Protein AF-A0AAV2ZFG0-F1 (afdb_monomer_lite)

Radius of gyration: 18.82 Å; chains: 1; bounding box: 43×34×57 Å

InterPro domains:
  IPR032048 Transglutaminase elicitor [PF16683] (3-111)

pLDDT: mean 90.86, std 7.21, range [62.56, 98.5]

Foldseek 3Di:
DDPLDDLLVLLVVCVFVPDQDDAWDADPNDIQGSVNVSVVRS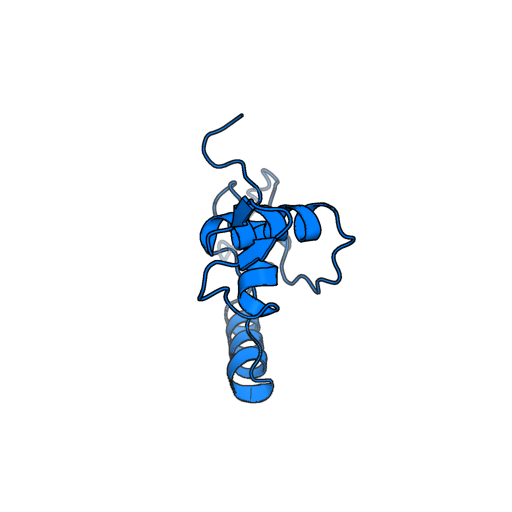VVSVPDDDPDDDFADQPPDPQCDADPVRHGPDVSSVRDDPVNVVVCCCCQCVVVVGDDDDAPDSDPRGHD

Sequence (112 aa):
MVAWSGICHAWAPPAILEPVPQWPVITSGVTFQPLDIKALLSPTYDSAEPSATLFGHVFDNDNTTFDANNRSLDQTYRDLNPGFFHIAMTNLIEKLQKGFVLDVDPGQQVWS

Structure (mmCIF, N/CA/C/O backbone):
data_AF-A0AAV2ZFG0-F1
#
_entry.id   AF-A0AAV2ZFG0-F1
#
loop_
_atom_site.group_PDB
_atom_site.id
_atom_site.type_symbol
_atom_site.label_atom_id
_atom_site.label_alt_id
_atom_site.label_comp_id
_atom_site.label_asym_id
_atom_site.label_entity_id
_atom_site.label_seq_id
_atom_site.pdbx_PDB_ins_code
_atom_site.Cartn_x
_atom_site.Cartn_y
_atom_site.Cartn_z
_atom_site.occupancy
_atom_site.B_iso_or_equiv
_atom_site.auth_seq_id
_atom_site.auth_comp_id
_atom_site.auth_asym_id
_atom_site.auth_atom_id
_atom_site.pdbx_PDB_model_num
ATOM 1 N N . MET A 1 1 ? 9.621 19.417 9.843 1.00 62.56 1 MET A N 1
ATOM 2 C CA . MET A 1 1 ? 8.880 18.326 9.180 1.00 62.56 1 MET A CA 1
ATOM 3 C C . MET A 1 1 ? 8.354 18.873 7.865 1.00 62.56 1 MET A C 1
ATOM 5 O O . MET A 1 1 ? 7.842 19.986 7.863 1.00 62.56 1 MET A O 1
ATOM 9 N N . VAL A 1 2 ? 8.584 18.170 6.759 1.00 86.75 2 VAL A N 1
ATOM 10 C CA . VAL A 1 2 ? 8.052 18.533 5.433 1.00 86.75 2 VAL A CA 1
ATOM 11 C C . VAL A 1 2 ? 6.631 17.984 5.293 1.00 86.75 2 VAL A C 1
ATOM 13 O O . VAL A 1 2 ? 6.320 16.974 5.913 1.00 86.75 2 VAL A O 1
ATOM 16 N N . ALA A 1 3 ? 5.767 18.642 4.516 1.00 91.19 3 ALA A N 1
ATOM 17 C CA . ALA A 1 3 ? 4.322 18.376 4.521 1.00 91.19 3 ALA A CA 1
ATOM 18 C C . ALA A 1 3 ? 3.913 16.951 4.092 1.00 91.19 3 ALA A C 1
ATOM 20 O O . ALA A 1 3 ? 2.827 16.512 4.447 1.00 91.19 3 ALA A O 1
ATOM 21 N N . TRP A 1 4 ? 4.767 16.241 3.350 1.00 90.31 4 TRP A N 1
ATOM 22 C CA . TRP A 1 4 ? 4.510 14.872 2.889 1.00 90.31 4 TRP A CA 1
ATOM 23 C C . TRP A 1 4 ? 4.953 13.796 3.890 1.00 90.31 4 TRP A C 1
ATOM 25 O O . TRP A 1 4 ? 4.539 12.647 3.787 1.00 90.31 4 TRP A O 1
ATOM 35 N N . SER A 1 5 ? 5.803 14.153 4.858 1.00 92.44 5 SER A N 1
ATOM 36 C CA . SER A 1 5 ? 6.369 13.190 5.801 1.00 92.44 5 SER A CA 1
ATOM 37 C C . SER A 1 5 ? 5.284 12.683 6.751 1.00 92.44 5 SER A C 1
ATOM 39 O O . SER A 1 5 ? 4.640 13.467 7.450 1.00 92.44 5 SER A O 1
ATOM 41 N N . GLY A 1 6 ? 5.102 11.365 6.779 1.00 93.62 6 GLY A N 1
ATOM 42 C CA . GLY A 1 6 ? 4.113 10.679 7.602 1.00 93.62 6 GLY A CA 1
ATOM 43 C C . GLY A 1 6 ? 4.427 9.189 7.728 1.00 93.62 6 GLY A C 1
ATOM 44 O O . GLY A 1 6 ? 5.554 8.770 7.487 1.00 93.62 6 GLY A O 1
ATOM 45 N N . ILE A 1 7 ? 3.418 8.401 8.103 1.00 94.88 7 ILE A N 1
ATOM 46 C CA . ILE A 1 7 ? 3.523 6.948 8.314 1.00 94.88 7 ILE A CA 1
ATOM 47 C C . ILE A 1 7 ? 2.712 6.157 7.274 1.00 94.88 7 ILE A C 1
ATOM 49 O O . ILE A 1 7 ? 2.023 5.196 7.612 1.00 94.88 7 ILE A O 1
ATOM 53 N N . CYS A 1 8 ? 2.728 6.584 6.005 1.00 94.12 8 CYS A N 1
ATOM 54 C CA . CYS A 1 8 ? 2.001 5.897 4.925 1.00 94.12 8 CYS A CA 1
ATOM 55 C C . CYS A 1 8 ? 2.400 4.414 4.832 1.00 94.12 8 CYS A C 1
ATOM 57 O O . CYS A 1 8 ? 1.524 3.553 4.738 1.00 94.12 8 CYS A O 1
ATOM 59 N N . HIS A 1 9 ? 3.691 4.108 5.007 1.00 92.81 9 HIS A N 1
ATOM 60 C CA . HIS A 1 9 ? 4.231 2.744 5.059 1.00 92.81 9 HIS A CA 1
ATOM 61 C C . HIS A 1 9 ? 3.644 1.891 6.191 1.00 92.81 9 HIS A C 1
ATOM 63 O O . HIS A 1 9 ? 3.654 0.668 6.096 1.00 92.81 9 HIS A O 1
ATOM 69 N N . ALA A 1 10 ? 3.119 2.513 7.247 1.00 94.75 10 ALA A N 1
ATOM 70 C CA . ALA A 1 10 ? 2.501 1.833 8.382 1.00 94.75 10 ALA A CA 1
ATOM 71 C C . ALA A 1 10 ? 0.965 1.856 8.345 1.00 94.75 10 ALA A C 1
ATOM 73 O O . ALA A 1 10 ? 0.312 1.099 9.057 1.00 94.75 10 ALA A O 1
ATOM 74 N N . TRP A 1 11 ? 0.371 2.715 7.516 1.00 95.31 11 TRP A N 1
ATOM 75 C CA . TRP A 1 11 ? -1.071 2.754 7.282 1.00 95.31 11 TRP A CA 1
ATOM 76 C C . TRP A 1 11 ? -1.508 1.787 6.173 1.00 95.31 11 TRP A C 1
ATOM 78 O O . TRP A 1 11 ? -2.543 1.130 6.308 1.00 95.31 11 TRP A O 1
ATOM 88 N N . ALA A 1 12 ? -0.727 1.668 5.096 1.00 95.56 12 ALA A N 1
ATOM 89 C CA . ALA A 1 12 ? -1.093 0.856 3.938 1.00 95.56 12 ALA A CA 1
ATOM 90 C C . ALA A 1 12 ? -1.168 -0.661 4.237 1.00 95.56 12 ALA A C 1
ATOM 92 O O . ALA A 1 12 ? -2.156 -1.288 3.844 1.00 95.56 12 ALA A O 1
ATOM 93 N N . PRO A 1 13 ? -0.226 -1.283 4.983 1.00 93.62 13 PRO A N 1
ATOM 94 C CA . PRO A 1 13 ? -0.316 -2.707 5.308 1.00 93.62 13 PRO A CA 1
ATOM 95 C C . PRO A 1 13 ? -1.568 -3.108 6.108 1.00 93.62 13 PRO A C 1
ATOM 97 O O . PRO A 1 13 ? -2.274 -4.015 5.656 1.00 93.62 13 PRO A O 1
ATOM 100 N N . PRO A 1 14 ? -1.928 -2.461 7.240 1.00 93.94 14 PRO A N 1
ATOM 101 C CA . PRO A 1 14 ? -3.140 -2.831 7.966 1.00 93.94 14 PRO A CA 1
ATOM 102 C C . PRO A 1 14 ? -4.418 -2.559 7.169 1.00 93.94 14 PRO A C 1
ATOM 104 O O . PRO A 1 14 ? -5.417 -3.230 7.401 1.00 93.94 14 PRO A O 1
ATOM 107 N N . ALA A 1 15 ? -4.413 -1.650 6.188 1.00 94.69 15 ALA A N 1
ATOM 108 C CA . ALA A 1 15 ? -5.567 -1.470 5.304 1.00 94.69 15 ALA A CA 1
ATOM 109 C C . ALA A 1 15 ? -5.869 -2.713 4.438 1.00 94.69 15 ALA A C 1
ATOM 111 O O . ALA A 1 15 ? -7.003 -2.878 3.987 1.00 94.69 15 ALA A O 1
ATOM 112 N N . ILE A 1 16 ? -4.872 -3.579 4.219 1.00 94.06 16 ILE A N 1
ATOM 113 C CA . ILE A 1 16 ? -5.005 -4.854 3.499 1.00 94.06 16 ILE A CA 1
ATOM 114 C C . ILE A 1 16 ? -5.195 -6.018 4.479 1.00 94.06 16 ILE A C 1
ATOM 116 O O . ILE A 1 16 ? -5.987 -6.923 4.218 1.00 94.06 16 ILE A O 1
ATOM 120 N N . LEU A 1 17 ? -4.428 -6.025 5.571 1.00 93.50 17 LEU A N 1
ATOM 121 C CA . LEU A 1 17 ? -4.300 -7.180 6.462 1.00 93.50 17 LEU A CA 1
ATOM 122 C C . LEU A 1 17 ? -5.370 -7.234 7.553 1.00 93.50 17 LEU A C 1
ATOM 124 O O . LEU A 1 17 ? -5.706 -8.324 8.015 1.00 93.50 17 LEU A O 1
ATOM 128 N N . GLU A 1 18 ? -5.900 -6.084 7.962 1.00 95.12 18 GLU A N 1
ATOM 129 C CA . GLU A 1 18 ? -6.778 -5.982 9.122 1.00 95.12 18 GLU A CA 1
ATOM 130 C C . GLU A 1 18 ? -8.233 -5.744 8.698 1.00 95.12 18 GLU A C 1
ATOM 132 O O . GLU A 1 18 ? -8.507 -5.010 7.741 1.00 95.12 18 GLU A O 1
ATOM 137 N N . PRO A 1 19 ? -9.213 -6.320 9.414 1.00 96.06 19 PRO A N 1
ATOM 138 C CA . PRO A 1 19 ? -10.614 -5.999 9.192 1.00 96.06 19 PRO A CA 1
ATOM 139 C C . PRO A 1 19 ? -10.874 -4.505 9.399 1.00 96.06 19 PRO A C 1
ATOM 141 O O . PRO A 1 19 ? -10.489 -3.923 10.413 1.00 96.06 19 PRO A O 1
ATOM 144 N N . VAL A 1 20 ? -11.598 -3.883 8.468 1.00 95.81 20 VAL A N 1
AT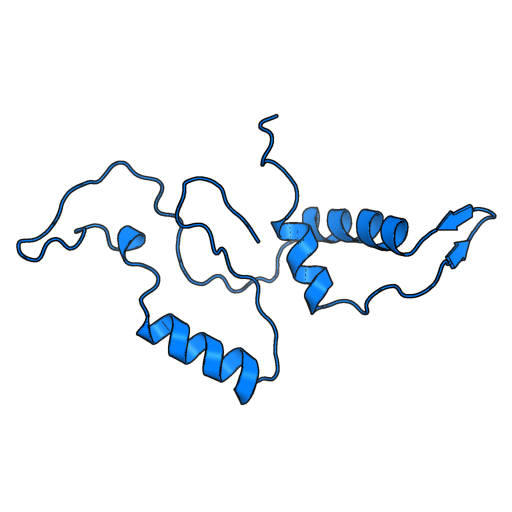OM 145 C CA . VAL A 1 20 ? -11.932 -2.458 8.567 1.00 95.81 20 VAL A CA 1
ATOM 146 C C . VAL A 1 20 ? -12.812 -2.213 9.802 1.00 95.81 20 VAL A C 1
ATOM 148 O O . VAL A 1 20 ? -13.907 -2.779 9.873 1.00 95.81 20 VAL A O 1
ATOM 151 N N . PRO A 1 21 ? -12.420 -1.328 10.741 1.00 96.81 21 PRO A N 1
ATOM 152 C CA . PRO A 1 21 ? -13.295 -0.918 11.833 1.00 96.81 21 PRO A CA 1
ATOM 153 C C . PRO A 1 21 ? -14.541 -0.223 11.270 1.00 96.81 21 PRO A C 1
ATOM 155 O O . PRO A 1 21 ? -14.425 0.783 10.569 1.00 96.81 21 PRO A O 1
ATOM 158 N N . GLN A 1 22 ? -15.724 -0.772 11.552 1.00 97.19 22 GLN A N 1
ATOM 159 C CA . GLN A 1 22 ? -17.012 -0.249 11.066 1.00 97.19 22 GLN A CA 1
ATOM 160 C C . GLN A 1 22 ? -17.778 0.519 12.148 1.00 97.19 22 GLN A C 1
ATOM 162 O O . GLN A 1 22 ? -18.539 1.432 11.840 1.00 97.19 22 GLN A O 1
ATOM 167 N N . TRP A 1 23 ? -17.574 0.161 13.419 1.00 97.75 23 TRP A N 1
ATOM 168 C CA . TRP A 1 23 ? -18.404 0.621 14.529 1.00 97.75 23 TRP A CA 1
ATOM 169 C C . TRP A 1 23 ? -17.557 1.136 15.695 1.00 97.75 23 TRP A C 1
ATOM 171 O O . TRP A 1 23 ? -16.439 0.649 15.885 1.00 97.75 23 TRP A O 1
ATOM 181 N N . PRO A 1 24 ? -18.071 2.095 16.486 1.00 98.19 24 PRO A N 1
ATOM 182 C CA . PRO A 1 24 ? -17.393 2.548 17.691 1.00 98.19 24 PRO A CA 1
ATOM 183 C C . PRO A 1 24 ? -17.272 1.438 18.739 1.00 98.19 24 PRO A C 1
ATOM 185 O O . PRO A 1 24 ? -18.169 0.606 18.884 1.00 98.19 24 PRO A O 1
ATOM 188 N N . VAL A 1 25 ? -16.192 1.473 19.517 1.00 97.94 25 VAL A N 1
ATOM 189 C CA . VAL A 1 25 ? -15.945 0.548 20.631 1.00 97.94 25 VAL A CA 1
ATOM 190 C C . VAL A 1 25 ? -15.837 1.343 21.924 1.00 97.94 25 VAL A C 1
ATOM 192 O O . VAL A 1 25 ? -15.094 2.318 21.995 1.00 97.94 25 VAL A O 1
ATOM 195 N N . ILE A 1 26 ? -16.564 0.925 22.960 1.00 98.19 26 ILE A N 1
ATOM 196 C CA . ILE A 1 26 ? -16.481 1.540 24.287 1.00 98.19 26 ILE A CA 1
ATOM 197 C C . ILE A 1 26 ? -15.625 0.648 25.181 1.00 98.19 26 ILE A C 1
ATOM 199 O O . ILE A 1 26 ? -15.972 -0.507 25.419 1.00 98.19 26 ILE A O 1
ATOM 203 N N . THR A 1 27 ? -14.526 1.188 25.701 1.00 96.69 27 THR A N 1
ATOM 204 C CA . THR A 1 27 ? -13.681 0.501 26.685 1.00 96.69 27 THR A CA 1
ATOM 205 C C . THR A 1 27 ? -13.225 1.484 27.753 1.00 96.69 27 THR A C 1
ATOM 207 O O . THR A 1 27 ? -12.910 2.635 27.456 1.00 96.69 27 THR A O 1
ATOM 210 N N . SER A 1 28 ? -13.261 1.064 29.020 1.00 96.94 28 SER A N 1
ATOM 211 C CA . SER A 1 28 ? -12.907 1.910 30.173 1.00 96.94 28 SER A CA 1
ATOM 212 C C . SER A 1 28 ? -13.628 3.271 30.207 1.00 96.94 28 SER A C 1
ATOM 214 O O . SER A 1 28 ? -13.066 4.269 30.647 1.00 96.94 28 SER A O 1
ATOM 216 N N . GLY A 1 29 ? -14.872 3.329 29.718 1.00 97.62 29 GLY A N 1
ATOM 217 C CA . GLY A 1 29 ? -15.672 4.559 29.652 1.00 97.62 29 GLY A CA 1
ATOM 218 C C . GLY A 1 29 ? -15.316 5.517 28.507 1.00 97.62 29 GLY A C 1
ATOM 219 O O . GLY A 1 29 ? -15.955 6.558 28.379 1.00 97.62 29 GLY A O 1
ATOM 220 N N . VAL A 1 30 ? -14.347 5.174 27.653 1.00 98.19 30 VAL A N 1
ATOM 221 C CA . VAL A 1 30 ? -13.962 5.957 26.471 1.00 98.19 30 VAL A CA 1
ATOM 222 C C . VAL A 1 30 ? -14.562 5.322 25.221 1.00 98.19 30 VAL A C 1
ATOM 224 O O . VAL A 1 30 ? -14.500 4.106 25.046 1.00 98.19 30 VAL A O 1
ATOM 227 N N . THR A 1 31 ? -15.148 6.145 24.350 1.00 98.31 31 THR A N 1
ATOM 228 C CA . THR A 1 31 ? -15.635 5.709 23.034 1.00 98.31 31 THR A CA 1
ATOM 229 C C . THR A 1 31 ? -14.546 5.933 21.997 1.00 98.31 31 THR A C 1
ATOM 231 O O . THR A 1 31 ? -14.186 7.077 21.736 1.00 98.31 31 THR A O 1
ATOM 234 N N . PHE A 1 32 ? -14.066 4.858 21.386 1.00 98.44 32 PHE A N 1
ATOM 235 C CA . PHE A 1 32 ? -13.153 4.896 20.251 1.00 98.44 32 PHE A CA 1
ATOM 236 C C . PHE A 1 32 ? -13.961 4.815 18.964 1.00 98.44 32 PHE A C 1
ATOM 238 O O . PHE A 1 32 ? -14.637 3.815 18.707 1.00 98.44 32 PHE A O 1
ATOM 245 N N . GLN A 1 33 ? -13.909 5.871 18.160 1.00 98.50 33 GLN A N 1
ATOM 246 C CA . GLN A 1 33 ? -14.496 5.880 16.827 1.00 98.50 33 GLN A CA 1
ATOM 247 C C . GLN A 1 33 ? -13.670 4.997 15.881 1.00 98.50 33 GLN A C 1
ATOM 249 O O . GLN A 1 33 ? -12.476 4.792 16.110 1.00 98.50 33 GLN A O 1
ATOM 254 N N . PRO A 1 34 ? -14.246 4.521 14.763 1.00 98.00 34 PRO A N 1
ATOM 255 C CA . PRO A 1 34 ? -13.498 3.774 13.752 1.00 98.00 34 PRO A CA 1
ATOM 256 C C . PRO A 1 34 ? -12.193 4.443 13.302 1.00 98.00 34 PRO A C 1
ATOM 258 O O . PRO A 1 34 ? -11.203 3.760 13.048 1.00 98.00 34 PRO A O 1
ATOM 261 N N . LEU A 1 35 ? -12.177 5.777 13.214 1.00 97.88 35 LEU A N 1
ATOM 262 C CA . LEU A 1 35 ? -10.977 6.529 12.857 1.00 97.88 35 LEU A CA 1
ATOM 263 C C . LEU A 1 35 ? -9.927 6.518 13.975 1.00 97.88 35 LEU A C 1
ATOM 265 O O . LEU A 1 35 ? -8.749 6.374 13.668 1.00 97.88 35 LEU A O 1
ATOM 269 N N . ASP A 1 36 ? -10.341 6.590 15.243 1.00 98.06 36 ASP A N 1
ATOM 270 C CA . ASP A 1 36 ? -9.428 6.480 16.388 1.00 98.06 36 ASP A CA 1
ATOM 271 C C . ASP A 1 36 ? -8.764 5.101 16.408 1.00 98.06 36 ASP A C 1
ATOM 273 O O . ASP A 1 36 ? -7.558 4.989 16.605 1.00 98.06 36 ASP A O 1
ATOM 277 N N . ILE A 1 37 ? -9.535 4.045 16.127 1.00 97.69 37 ILE A N 1
ATOM 278 C CA . ILE A 1 37 ? -9.019 2.673 16.048 1.00 97.69 37 ILE A CA 1
ATOM 279 C C . ILE A 1 37 ? -7.971 2.562 14.934 1.00 97.69 37 ILE A C 1
ATOM 281 O O . ILE A 1 37 ? -6.889 2.031 15.167 1.00 97.69 37 ILE A O 1
ATOM 285 N N . LYS A 1 38 ? -8.249 3.110 13.743 1.00 97.31 38 LYS A N 1
ATOM 286 C CA . LYS A 1 38 ? -7.271 3.158 12.640 1.00 97.31 38 LYS A CA 1
ATOM 287 C C . LYS A 1 38 ? -6.018 3.948 13.027 1.00 97.31 38 LYS A C 1
ATOM 289 O O . LYS A 1 38 ? -4.911 3.493 12.762 1.00 97.31 38 LYS A O 1
ATOM 294 N N . ALA A 1 39 ? -6.186 5.100 13.676 1.00 96.62 39 ALA A N 1
ATOM 295 C CA . ALA A 1 39 ? -5.083 5.954 14.107 1.00 96.62 39 ALA A CA 1
ATOM 296 C C . ALA A 1 39 ? -4.205 5.303 15.188 1.00 96.62 39 ALA A C 1
ATOM 298 O O . ALA A 1 39 ? -3.009 5.572 15.232 1.00 96.62 39 ALA A O 1
ATOM 299 N N . LEU A 1 40 ? -4.774 4.446 16.040 1.00 95.50 40 LEU A N 1
ATOM 300 C CA . LEU A 1 40 ? -4.027 3.672 17.036 1.00 95.50 40 LEU A CA 1
ATOM 301 C C . LEU A 1 40 ? -3.360 2.427 16.446 1.00 95.50 40 LEU A C 1
ATOM 303 O O . LEU A 1 40 ? -2.321 2.007 16.948 1.00 95.50 40 LEU A O 1
ATOM 307 N N . LEU A 1 41 ? -3.939 1.850 15.392 1.00 95.12 41 LEU A N 1
ATOM 308 C CA . LEU A 1 41 ? -3.416 0.665 14.717 1.00 95.12 41 LEU A CA 1
ATOM 309 C C . LEU A 1 41 ? -2.185 0.977 13.856 1.00 95.12 41 LEU A C 1
ATOM 311 O O . LEU A 1 41 ? -1.211 0.234 13.901 1.00 95.12 41 LEU A O 1
ATOM 315 N N . SER A 1 42 ? -2.177 2.077 13.095 1.00 95.25 42 SER A N 1
ATOM 316 C CA . SER A 1 42 ? -1.040 2.376 12.204 1.00 95.25 42 SER A CA 1
ATOM 317 C C . SER A 1 42 ? 0.312 2.468 12.942 1.00 95.25 42 SER A C 1
ATOM 319 O O . SER A 1 42 ? 1.272 1.853 12.485 1.00 95.25 42 SER A O 1
ATOM 321 N N . PRO A 1 43 ? 0.438 3.131 14.111 1.00 95.31 43 PRO A N 1
ATOM 322 C CA . PRO A 1 43 ? 1.701 3.176 14.853 1.00 95.31 43 PRO A CA 1
ATOM 323 C C . PRO A 1 43 ? 2.213 1.810 15.334 1.00 95.31 43 PRO A C 1
ATOM 325 O O . PRO A 1 43 ? 3.420 1.646 15.514 1.00 95.31 43 PRO A O 1
ATOM 328 N N . THR A 1 44 ? 1.338 0.813 15.537 1.00 93.50 44 THR A N 1
ATOM 329 C CA . THR A 1 44 ? 1.799 -0.538 15.905 1.00 93.50 44 THR A CA 1
ATOM 330 C C . THR A 1 44 ? 2.497 -1.221 14.736 1.00 93.50 44 THR A C 1
ATOM 332 O O . THR A 1 44 ? 3.444 -1.968 14.953 1.00 93.50 44 THR A O 1
ATOM 335 N N . TYR A 1 45 ? 2.055 -0.938 13.509 1.00 93.75 45 TYR A N 1
ATOM 336 C CA . TYR A 1 45 ? 2.709 -1.379 12.277 1.00 93.75 45 TYR A CA 1
ATOM 337 C C . TYR A 1 45 ? 3.988 -0.583 11.975 1.00 93.75 45 TYR A C 1
ATOM 339 O O . TYR A 1 45 ? 4.917 -1.144 11.408 1.00 93.75 45 TYR A O 1
ATOM 347 N N . ASP A 1 46 ? 4.068 0.684 12.394 1.00 93.69 46 ASP A N 1
ATOM 348 C CA . ASP A 1 46 ? 5.276 1.519 12.264 1.00 93.69 46 ASP A CA 1
ATOM 349 C C . ASP A 1 46 ? 6.419 1.023 13.164 1.00 93.69 46 ASP A C 1
ATOM 351 O O . ASP A 1 46 ? 7.583 1.028 12.780 1.00 93.69 46 ASP A O 1
ATOM 355 N N . SER A 1 47 ? 6.073 0.559 14.369 1.00 89.75 47 SER A N 1
ATOM 356 C CA . SER A 1 47 ? 7.041 0.097 15.373 1.00 89.75 47 SER A CA 1
ATOM 357 C C . SER A 1 47 ? 7.400 -1.392 15.260 1.00 89.75 47 SER A C 1
ATOM 359 O O . SER A 1 47 ? 8.304 -1.853 15.959 1.00 89.75 47 SER A O 1
ATOM 361 N N . ALA A 1 48 ? 6.669 -2.166 14.454 1.00 84.25 48 ALA A N 1
ATOM 362 C CA . ALA A 1 48 ? 6.897 -3.599 14.283 1.00 84.25 48 ALA A CA 1
ATOM 363 C C . ALA A 1 48 ? 8.014 -3.875 13.266 1.00 84.25 48 ALA A C 1
ATOM 365 O O . ALA A 1 48 ? 8.191 -3.127 12.308 1.00 84.25 48 ALA A O 1
ATOM 366 N N . GLU A 1 49 ? 8.738 -4.988 13.428 1.00 73.88 49 GLU A N 1
ATOM 367 C CA . GLU A 1 49 ? 9.664 -5.440 12.386 1.00 73.88 49 GLU A CA 1
ATOM 368 C C . GLU A 1 49 ? 8.871 -5.847 11.131 1.00 73.88 49 GLU A C 1
ATOM 370 O O . GLU A 1 49 ? 8.015 -6.740 11.200 1.00 73.88 49 GLU A O 1
ATOM 375 N N . PRO A 1 50 ? 9.123 -5.215 9.972 1.00 65.62 50 PRO A N 1
ATOM 376 C CA . PRO A 1 50 ? 8.336 -5.481 8.782 1.00 65.62 50 PRO A CA 1
ATOM 377 C C . PRO A 1 50 ? 8.675 -6.861 8.209 1.00 65.62 50 PRO A C 1
ATOM 379 O O . PRO A 1 50 ? 9.804 -7.128 7.802 1.00 65.62 50 PRO A O 1
ATOM 382 N N . SER A 1 51 ? 7.666 -7.726 8.085 1.00 77.88 51 SER A N 1
ATOM 383 C CA . SER A 1 51 ? 7.736 -8.925 7.238 1.00 77.88 51 SER A CA 1
ATOM 384 C C . SER A 1 51 ? 7.222 -8.601 5.831 1.00 77.88 51 SER A C 1
ATOM 386 O O . SER A 1 51 ? 6.186 -9.090 5.387 1.00 77.88 51 SER A O 1
ATOM 388 N N . ALA A 1 52 ? 7.936 -7.725 5.122 1.00 84.00 52 ALA A N 1
ATOM 389 C CA . ALA A 1 52 ? 7.59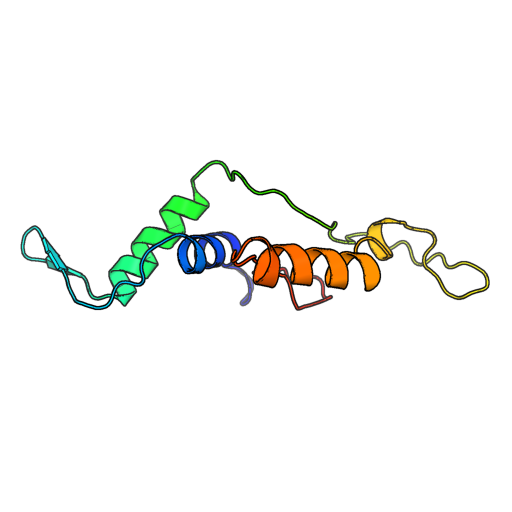3 -7.331 3.757 1.00 84.00 52 ALA A CA 1
ATOM 390 C C . ALA A 1 52 ? 8.553 -7.962 2.740 1.00 84.00 52 ALA A C 1
ATOM 392 O O . ALA A 1 52 ? 9.770 -7.951 2.916 1.00 84.00 52 ALA A O 1
ATOM 393 N N . THR A 1 53 ? 8.008 -8.494 1.644 1.00 89.50 53 THR A N 1
ATOM 394 C CA . THR A 1 53 ? 8.796 -8.768 0.434 1.00 89.50 53 THR A CA 1
ATOM 395 C C . THR A 1 53 ? 8.714 -7.541 -0.461 1.00 89.50 53 THR A C 1
ATOM 397 O O . THR A 1 53 ? 7.644 -7.234 -0.981 1.00 89.50 53 THR A O 1
ATOM 400 N N . LEU A 1 54 ? 9.833 -6.837 -0.610 1.00 89.00 54 LEU A N 1
ATOM 401 C CA . LEU A 1 54 ? 9.926 -5.629 -1.423 1.00 89.00 54 LEU A CA 1
ATOM 402 C C . LEU A 1 54 ? 10.390 -5.975 -2.839 1.00 89.00 54 LEU A C 1
ATOM 404 O O . LEU A 1 54 ? 11.294 -6.790 -3.029 1.00 89.00 54 LEU A O 1
ATOM 408 N N . PHE A 1 55 ? 9.768 -5.332 -3.822 1.00 89.44 55 PHE A N 1
ATOM 409 C CA . PHE A 1 55 ? 10.170 -5.394 -5.220 1.00 89.44 55 PHE A CA 1
ATOM 410 C C . PHE A 1 55 ? 10.437 -3.979 -5.715 1.00 89.44 55 PHE A C 1
ATOM 412 O O . PHE A 1 55 ? 9.610 -3.096 -5.512 1.00 89.44 55 PHE A O 1
ATOM 419 N N . GLY A 1 56 ? 11.570 -3.799 -6.385 1.00 86.69 56 GLY A N 1
ATOM 420 C CA . GLY A 1 56 ? 12.066 -2.482 -6.766 1.00 86.69 56 GLY A CA 1
ATOM 421 C C . GLY A 1 56 ? 13.011 -1.873 -5.728 1.00 86.69 56 GLY A C 1
ATOM 422 O O . GLY A 1 56 ? 13.157 -2.377 -4.613 1.00 86.69 56 GLY A O 1
ATOM 423 N N . HIS A 1 57 ? 13.693 -0.817 -6.141 1.00 82.50 57 HIS A N 1
ATOM 424 C CA . HIS A 1 57 ? 14.627 -0.010 -5.379 1.00 82.50 57 HIS A CA 1
ATOM 425 C C . HIS A 1 57 ? 14.412 1.457 -5.735 1.00 82.50 57 HIS A C 1
ATOM 427 O O . HIS A 1 57 ? 14.309 1.815 -6.903 1.00 82.50 57 HIS A O 1
ATOM 433 N N . VAL A 1 58 ? 14.434 2.319 -4.723 1.00 80.06 58 VAL A N 1
ATOM 434 C CA . VAL A 1 58 ? 14.447 3.762 -4.955 1.00 80.06 58 VAL A CA 1
ATOM 435 C C . VAL A 1 58 ? 15.742 4.137 -5.674 1.00 80.06 58 VAL A C 1
ATOM 437 O O . VAL A 1 58 ? 16.840 3.781 -5.236 1.00 80.06 58 VAL A O 1
ATOM 440 N N . PHE A 1 59 ? 15.612 4.870 -6.776 1.00 82.00 59 PHE A N 1
ATOM 441 C CA . PHE A 1 59 ? 16.738 5.509 -7.439 1.00 82.00 59 PHE A CA 1
ATOM 442 C C . PHE A 1 59 ? 17.064 6.829 -6.723 1.00 82.00 59 PHE A C 1
ATOM 444 O O . PHE A 1 59 ? 16.419 7.845 -6.961 1.00 82.00 59 PHE A O 1
ATOM 451 N N . ASP A 1 60 ? 18.055 6.799 -5.831 1.00 78.56 60 ASP A N 1
ATOM 452 C CA . ASP A 1 60 ? 18.504 7.957 -5.035 1.00 78.56 60 ASP A CA 1
ATOM 453 C C . ASP A 1 60 ? 19.950 8.343 -5.376 1.00 78.56 60 ASP A C 1
ATOM 455 O O . ASP A 1 60 ? 20.838 8.415 -4.525 1.00 78.56 60 ASP A O 1
ATOM 459 N N . ASN A 1 61 ? 20.245 8.484 -6.668 1.00 75.06 61 ASN A N 1
ATOM 460 C CA . ASN A 1 61 ? 21.549 8.964 -7.101 1.00 75.06 61 ASN A CA 1
ATOM 461 C C . ASN A 1 61 ? 21.438 9.905 -8.306 1.00 75.06 61 ASN A C 1
ATOM 463 O O . ASN A 1 61 ? 20.459 9.894 -9.042 1.00 75.06 61 ASN A O 1
ATOM 467 N N . ASP A 1 62 ? 22.469 10.721 -8.522 1.00 73.06 62 ASP A N 1
ATOM 468 C CA . ASP A 1 62 ? 22.509 11.697 -9.621 1.00 73.06 62 ASP A CA 1
ATOM 469 C C . ASP A 1 62 ? 23.104 11.107 -10.917 1.00 73.06 62 ASP A C 1
ATOM 471 O O . ASP A 1 62 ? 23.538 11.841 -11.816 1.00 73.06 62 ASP A O 1
ATOM 475 N N . ASN A 1 63 ? 23.193 9.775 -11.033 1.00 74.38 63 ASN A N 1
ATOM 476 C CA . ASN A 1 63 ? 23.803 9.134 -12.191 1.00 74.38 63 ASN A CA 1
ATOM 477 C C . ASN A 1 63 ? 22.895 9.258 -13.417 1.00 74.38 63 ASN A C 1
ATOM 479 O O . ASN A 1 63 ? 21.951 8.501 -13.627 1.00 74.38 63 ASN A O 1
ATOM 483 N N . THR A 1 64 ? 23.250 10.202 -14.275 1.00 75.00 64 THR A N 1
ATOM 484 C CA . THR A 1 64 ? 22.535 10.527 -15.511 1.00 75.00 64 THR A CA 1
ATOM 485 C C . THR A 1 64 ? 23.251 9.976 -16.743 1.00 75.00 64 THR A C 1
ATOM 487 O O . THR A 1 64 ? 23.181 10.553 -17.826 1.00 75.00 64 THR A O 1
ATOM 490 N N . THR A 1 65 ? 23.982 8.866 -16.603 1.00 89.00 65 THR A N 1
ATOM 491 C CA . THR A 1 65 ? 24.632 8.226 -17.753 1.00 89.00 65 THR A CA 1
ATOM 492 C C . THR A 1 65 ? 23.655 7.315 -18.492 1.00 89.00 65 THR A C 1
ATOM 494 O O . THR A 1 65 ? 23.036 6.427 -17.907 1.00 89.00 65 THR A O 1
ATOM 497 N N . PHE A 1 66 ? 23.530 7.526 -19.803 1.00 91.31 66 PHE A N 1
ATOM 498 C CA . PHE A 1 66 ? 22.624 6.779 -20.674 1.00 91.31 66 PHE A CA 1
ATOM 499 C C . PHE A 1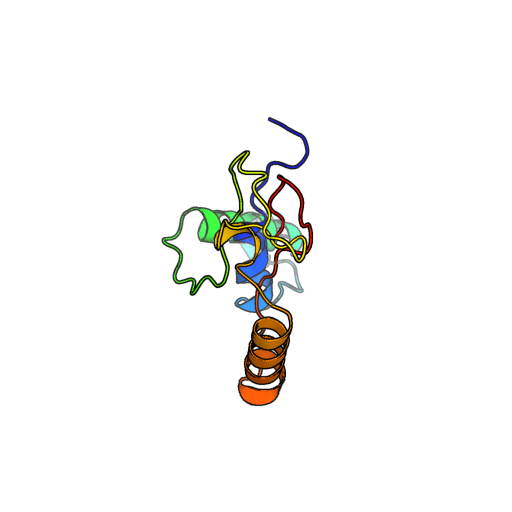 66 ? 23.394 6.068 -21.791 1.00 91.31 66 PHE A C 1
ATOM 501 O O . PHE A 1 66 ? 24.432 6.545 -22.253 1.00 91.31 66 PHE A O 1
ATOM 508 N N . ASP A 1 67 ? 22.880 4.920 -22.234 1.00 91.19 67 ASP A N 1
ATOM 509 C CA . ASP A 1 67 ? 23.374 4.247 -23.434 1.00 91.19 67 ASP A CA 1
ATOM 510 C C . ASP A 1 67 ? 22.876 4.914 -24.732 1.00 91.19 67 ASP A C 1
ATOM 512 O O . ASP A 1 67 ? 22.080 5.853 -24.720 1.00 91.19 67 ASP A O 1
ATOM 516 N N . ALA A 1 68 ? 23.323 4.401 -25.884 1.00 95.12 68 ALA A N 1
ATOM 517 C CA . ALA A 1 68 ? 22.935 4.914 -27.203 1.00 95.12 68 ALA A CA 1
ATOM 518 C C . ALA A 1 68 ? 21.418 4.841 -27.492 1.00 95.12 68 ALA A C 1
ATOM 520 O O . ALA A 1 68 ? 20.947 5.487 -28.425 1.00 95.12 68 ALA A O 1
ATOM 521 N N . ASN A 1 69 ? 20.659 4.073 -26.702 1.00 91.56 69 ASN A N 1
ATOM 522 C CA . ASN A 1 69 ? 19.205 3.938 -26.799 1.00 91.56 69 ASN A CA 1
ATOM 523 C C . ASN A 1 69 ? 18.474 4.750 -25.713 1.00 91.56 69 ASN A C 1
ATOM 525 O O . ASN A 1 69 ? 17.298 4.497 -25.453 1.00 91.56 69 ASN A O 1
ATOM 529 N N . ASN A 1 70 ? 19.157 5.702 -25.067 1.00 88.31 70 ASN A N 1
ATOM 530 C CA . ASN A 1 70 ? 18.622 6.558 -24.009 1.00 88.31 70 ASN A CA 1
ATOM 531 C C . ASN A 1 70 ? 18.107 5.787 -22.779 1.00 88.31 70 ASN A C 1
ATOM 533 O O . ASN A 1 70 ? 17.153 6.200 -22.118 1.00 88.31 70 ASN A O 1
ATOM 537 N N . ARG A 1 71 ? 18.727 4.646 -22.460 1.00 86.25 71 ARG A N 1
ATOM 538 C CA . ARG A 1 71 ? 18.438 3.891 -21.232 1.00 86.25 71 ARG A CA 1
ATOM 539 C C . ARG A 1 71 ? 19.508 4.199 -20.198 1.00 86.25 71 ARG A C 1
ATOM 541 O O . ARG A 1 71 ? 20.688 4.138 -20.536 1.00 86.25 71 ARG A O 1
ATOM 548 N N . SER A 1 72 ? 19.109 4.478 -18.957 1.00 88.31 72 SER A N 1
ATOM 549 C CA . SER A 1 72 ? 20.078 4.672 -17.874 1.00 88.31 72 SER A CA 1
ATOM 550 C C . SER A 1 72 ? 20.971 3.437 -17.745 1.00 88.31 72 SER A C 1
ATOM 552 O O . SER A 1 72 ? 20.503 2.296 -17.870 1.00 88.31 72 SER A O 1
ATOM 554 N N . LEU A 1 73 ? 22.270 3.665 -17.560 1.00 87.94 73 LEU A N 1
ATOM 555 C CA . LEU A 1 73 ? 23.239 2.602 -17.301 1.00 87.94 73 LEU A CA 1
ATOM 556 C C . LEU A 1 73 ? 23.089 2.044 -15.884 1.00 87.94 73 LEU A C 1
ATOM 558 O O . LEU A 1 73 ? 23.436 0.884 -15.649 1.00 87.94 73 LEU A O 1
ATOM 562 N N . ASP A 1 74 ? 22.526 2.834 -14.969 1.00 87.06 74 ASP A N 1
ATOM 563 C CA . ASP A 1 74 ? 22.177 2.373 -13.637 1.00 87.06 74 ASP A CA 1
ATOM 564 C C . ASP A 1 74 ? 20.986 1.408 -13.705 1.00 87.06 74 ASP A C 1
ATOM 566 O O . ASP A 1 74 ? 19.953 1.673 -14.326 1.00 87.06 74 ASP A O 1
ATOM 570 N N . GLN A 1 75 ? 21.141 0.241 -13.087 1.00 83.56 75 GLN A N 1
ATOM 571 C CA . GLN A 1 75 ? 20.079 -0.757 -13.039 1.00 83.56 75 GLN A CA 1
ATOM 572 C C . GLN A 1 75 ? 18.959 -0.351 -12.081 1.00 83.56 75 GLN A C 1
AT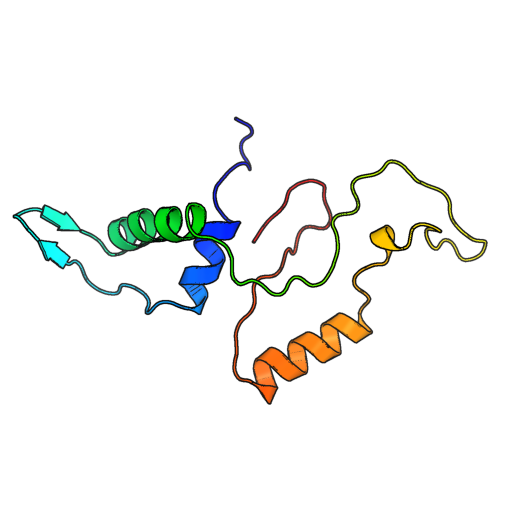OM 574 O O . GLN A 1 75 ? 17.814 -0.710 -12.339 1.00 83.56 75 GLN A O 1
ATOM 579 N N . THR A 1 76 ? 19.260 0.429 -11.039 1.00 83.88 76 THR A N 1
ATOM 580 C CA . THR A 1 76 ? 18.259 0.924 -10.080 1.00 83.88 76 THR A CA 1
ATOM 581 C C . THR A 1 76 ? 17.304 1.937 -10.711 1.00 83.88 76 THR A C 1
ATOM 583 O O . THR A 1 76 ? 16.151 2.004 -10.322 1.00 83.88 76 THR A O 1
ATOM 586 N N . TYR A 1 77 ? 17.722 2.627 -11.779 1.00 83.00 77 TYR A N 1
ATOM 587 C CA . TYR A 1 77 ? 16.840 3.483 -12.586 1.00 83.00 77 TYR A CA 1
ATOM 588 C C . TYR A 1 77 ? 15.831 2.684 -13.437 1.00 83.00 77 TYR A C 1
ATOM 590 O O . TYR A 1 77 ? 14.889 3.237 -13.999 1.00 83.00 77 TYR A O 1
ATOM 598 N N . ARG A 1 78 ? 16.062 1.379 -13.624 1.00 81.06 78 ARG A N 1
ATOM 599 C CA . ARG A 1 78 ? 15.263 0.491 -14.492 1.00 81.06 78 ARG A CA 1
ATOM 600 C C . ARG A 1 78 ? 14.751 -0.732 -13.728 1.00 81.06 78 ARG A C 1
ATOM 602 O O . ARG A 1 78 ? 14.547 -1.791 -14.326 1.00 81.06 78 ARG A O 1
ATOM 609 N N . ASP A 1 79 ? 14.631 -0.600 -12.416 1.00 79.44 79 ASP A N 1
ATOM 610 C CA . ASP A 1 79 ? 14.398 -1.676 -11.458 1.00 79.44 79 ASP A CA 1
ATOM 611 C C . ASP A 1 79 ? 13.058 -2.408 -11.684 1.00 79.44 79 ASP A C 1
ATOM 613 O O . ASP A 1 79 ? 13.022 -3.642 -11.719 1.00 79.44 79 ASP A O 1
ATOM 617 N N . LEU A 1 80 ? 11.972 -1.666 -11.918 1.00 88.25 80 LEU A N 1
ATOM 618 C CA . LEU A 1 80 ? 10.624 -2.171 -12.145 1.00 88.25 80 LEU A CA 1
ATOM 619 C C . LEU A 1 80 ? 10.232 -1.983 -13.607 1.00 88.25 80 LEU A C 1
ATOM 621 O O . LEU A 1 80 ? 9.802 -0.923 -14.056 1.00 88.25 80 LEU A O 1
ATOM 625 N N . ASN A 1 81 ? 10.351 -3.063 -14.377 1.00 88.44 81 ASN A N 1
ATOM 626 C CA . ASN A 1 81 ? 9.892 -3.070 -15.760 1.00 88.44 81 ASN A CA 1
ATOM 627 C C . ASN A 1 81 ? 8.391 -3.431 -15.865 1.00 88.44 81 ASN A C 1
ATOM 629 O O . ASN A 1 81 ? 7.866 -4.167 -15.020 1.00 88.44 81 ASN A O 1
ATOM 633 N N . PRO A 1 82 ? 7.701 -3.013 -16.946 1.00 91.94 82 PRO A N 1
ATOM 634 C CA . PRO A 1 82 ? 6.273 -3.291 -17.130 1.00 91.94 82 PRO A CA 1
ATOM 635 C C . PRO A 1 82 ? 5.912 -4.782 -17.156 1.00 91.94 82 PRO A C 1
ATOM 637 O O . PRO A 1 82 ? 4.818 -5.161 -16.741 1.00 91.94 82 PRO A O 1
ATOM 640 N N . GLY A 1 83 ? 6.820 -5.642 -17.630 1.00 95.25 83 GLY A N 1
ATOM 641 C CA . GLY A 1 83 ? 6.611 -7.090 -17.663 1.00 95.25 83 GLY A CA 1
ATOM 642 C C . GLY A 1 83 ? 6.582 -7.700 -16.263 1.00 95.25 83 GLY A C 1
ATOM 643 O O . GLY A 1 83 ? 5.690 -8.490 -15.957 1.00 95.25 83 GLY A O 1
ATOM 644 N N . PHE A 1 84 ? 7.508 -7.286 -15.394 1.00 93.81 84 PHE A N 1
ATOM 645 C CA . PHE A 1 84 ? 7.502 -7.671 -13.984 1.00 93.81 84 PHE A CA 1
ATOM 646 C C . PHE A 1 84 ? 6.211 -7.215 -13.303 1.00 93.81 84 PHE A C 1
ATOM 648 O O . PHE A 1 84 ? 5.523 -8.041 -12.705 1.00 93.81 84 PHE A O 1
ATOM 655 N N . PHE A 1 85 ? 5.846 -5.936 -13.456 1.00 93.62 85 PHE A N 1
ATOM 656 C CA . PHE A 1 85 ? 4.618 -5.389 -12.872 1.00 93.62 85 PHE A CA 1
ATOM 657 C C . PHE A 1 85 ? 3.377 -6.179 -13.311 1.00 93.62 85 PHE A C 1
ATOM 659 O O . PHE A 1 85 ? 2.575 -6.590 -12.475 1.00 93.62 85 PHE A O 1
ATOM 666 N N . HIS A 1 86 ? 3.251 -6.474 -14.608 1.00 96.06 86 HIS A N 1
ATOM 667 C CA . HIS A 1 86 ? 2.131 -7.251 -15.137 1.00 96.06 86 HIS A CA 1
ATOM 668 C C . HIS A 1 86 ? 2.057 -8.666 -14.537 1.00 96.06 86 HIS A C 1
ATOM 670 O O . HIS A 1 86 ? 0.986 -9.116 -14.124 1.00 96.06 86 HIS A O 1
ATOM 676 N N . ILE A 1 87 ? 3.190 -9.370 -14.445 1.00 96.19 87 ILE A N 1
ATOM 677 C CA . ILE A 1 87 ? 3.251 -10.716 -13.856 1.00 96.19 87 ILE A CA 1
ATOM 678 C C . ILE A 1 87 ? 2.937 -10.671 -12.355 1.00 96.19 87 ILE A C 1
ATOM 680 O O . ILE A 1 87 ? 2.159 -11.495 -11.873 1.00 96.19 87 ILE A O 1
ATOM 684 N N . ALA A 1 88 ? 3.511 -9.723 -11.613 1.00 95.12 88 ALA A N 1
ATOM 685 C CA . ALA A 1 88 ? 3.270 -9.576 -10.181 1.00 95.12 88 ALA A CA 1
ATOM 686 C C . ALA A 1 88 ? 1.790 -9.283 -9.904 1.00 95.12 88 ALA A C 1
ATOM 688 O O . ALA A 1 88 ? 1.157 -10.006 -9.136 1.00 95.12 88 ALA A O 1
ATOM 689 N N . MET A 1 89 ? 1.211 -8.301 -10.599 1.00 95.31 89 MET A N 1
ATOM 690 C CA . MET A 1 89 ? -0.189 -7.908 -10.439 1.00 95.31 89 MET A CA 1
ATOM 691 C C . MET A 1 89 ? -1.152 -9.060 -10.755 1.00 95.31 89 MET A C 1
ATOM 693 O O . MET A 1 89 ? -2.037 -9.355 -9.953 1.00 95.31 89 MET A O 1
ATOM 697 N N . THR A 1 90 ? -0.964 -9.752 -11.884 1.00 97.06 90 THR A N 1
ATOM 698 C CA . THR A 1 90 ? -1.824 -10.887 -12.269 1.00 97.06 90 THR A CA 1
ATOM 699 C C . THR A 1 90 ? -1.721 -12.045 -11.276 1.00 97.06 90 THR A C 1
ATOM 701 O O . THR A 1 90 ? -2.735 -12.609 -10.872 1.00 97.06 90 THR A O 1
ATOM 704 N N . ASN A 1 91 ? -0.522 -12.396 -10.800 1.00 97.06 91 ASN A N 1
ATOM 705 C CA . ASN A 1 91 ? -0.397 -13.482 -9.827 1.00 97.06 91 ASN A CA 1
ATOM 706 C C . ASN A 1 91 ? -0.898 -13.087 -8.429 1.00 97.06 91 ASN A C 1
ATOM 708 O O . ASN A 1 91 ? -1.524 -13.918 -7.779 1.00 97.06 91 ASN A O 1
ATOM 712 N N . LEU A 1 92 ? -0.663 -11.859 -7.962 1.00 96.00 92 LEU A N 1
ATOM 713 C CA . LEU A 1 92 ? -1.106 -11.421 -6.634 1.00 96.00 92 LEU A CA 1
ATOM 714 C C . LEU A 1 92 ? -2.627 -11.266 -6.571 1.00 96.00 92 LEU A C 1
ATOM 716 O O . LEU A 1 92 ? -3.258 -11.877 -5.710 1.00 96.00 92 LEU A O 1
ATOM 720 N N . ILE A 1 93 ? -3.218 -10.523 -7.509 1.00 96.00 93 ILE A N 1
ATOM 721 C CA . ILE A 1 93 ? -4.650 -10.203 -7.479 1.00 96.00 93 ILE A CA 1
ATOM 722 C C . ILE A 1 93 ? -5.486 -11.397 -7.942 1.00 96.00 93 ILE A C 1
ATOM 724 O O . ILE A 1 93 ? -6.373 -11.833 -7.221 1.00 96.00 93 ILE A O 1
ATOM 728 N N . GLU A 1 94 ? -5.214 -11.950 -9.125 1.00 94.88 94 GLU A N 1
ATOM 729 C CA . GLU A 1 94 ? -6.048 -13.015 -9.702 1.00 94.88 94 GLU A CA 1
ATOM 730 C C . GLU A 1 94 ? -5.673 -14.387 -9.127 1.00 94.88 94 GLU A C 1
ATOM 732 O O . GLU A 1 94 ? -6.529 -15.107 -8.614 1.00 94.88 94 GLU A O 1
ATOM 737 N N . LYS A 1 95 ? -4.376 -14.721 -9.182 1.00 96.56 95 LYS A N 1
ATOM 738 C CA . LYS A 1 95 ? -3.761 -15.970 -8.687 1.00 96.56 95 LYS A CA 1
ATOM 739 C C . LYS A 1 95 ? -4.053 -16.255 -7.214 1.00 96.56 95 LYS A C 1
ATOM 741 O O . LYS A 1 95 ? -4.567 -17.301 -6.821 1.00 96.56 95 LYS A O 1
ATOM 746 N N . LEU A 1 96 ? -3.596 -15.316 -6.396 1.00 96.31 96 LEU A N 1
ATOM 747 C CA . LEU A 1 96 ? -3.451 -15.481 -4.956 1.00 96.31 96 LEU A CA 1
ATOM 748 C C . LEU A 1 96 ? -4.542 -14.758 -4.167 1.00 96.31 96 LEU A C 1
ATOM 750 O O . LEU A 1 96 ? -4.639 -15.000 -2.966 1.00 96.31 96 LEU A O 1
ATOM 754 N N . GLN A 1 97 ? -5.348 -13.910 -4.819 1.00 96.12 97 GLN A N 1
ATOM 755 C CA . GLN A 1 97 ? -6.385 -13.097 -4.177 1.00 96.12 97 GLN A CA 1
ATOM 756 C C . GLN A 1 97 ? -5.819 -12.258 -3.017 1.00 96.12 97 GLN A C 1
ATOM 758 O O . GLN A 1 97 ? -6.414 -12.159 -1.945 1.00 96.12 97 GLN A O 1
ATOM 763 N N . LYS A 1 98 ? -4.629 -11.679 -3.220 1.00 94.12 98 LYS A N 1
ATOM 764 C CA . LYS A 1 98 ? -3.922 -10.839 -2.246 1.00 94.12 98 LYS A CA 1
ATOM 765 C C . LYS A 1 98 ? -3.756 -9.418 -2.772 1.00 94.12 98 LYS A C 1
ATOM 767 O O . LYS A 1 98 ? -3.341 -9.213 -3.912 1.00 94.12 98 LYS A O 1
ATOM 772 N N . GLY A 1 99 ? -4.033 -8.447 -1.904 1.00 93.31 99 GLY A N 1
ATOM 773 C CA . GLY A 1 99 ? -3.638 -7.057 -2.113 1.00 93.31 99 GLY A CA 1
ATOM 774 C C . GLY A 1 99 ? -2.135 -6.861 -1.903 1.00 93.31 99 GLY A C 1
ATOM 775 O O . GLY A 1 99 ? -1.469 -7.688 -1.276 1.00 93.31 99 GLY A O 1
ATOM 776 N N . PHE A 1 100 ? -1.609 -5.758 -2.424 1.00 94.88 100 PHE A N 1
ATOM 777 C CA . PHE A 1 100 ? -0.235 -5.314 -2.209 1.00 94.88 100 PHE A CA 1
ATOM 778 C C . PHE A 1 100 ? -0.186 -3.784 -2.144 1.00 94.88 100 PHE A C 1
ATOM 780 O O . PHE A 1 100 ? -1.120 -3.111 -2.577 1.00 94.88 100 PHE A O 1
ATOM 787 N N . VAL A 1 101 ? 0.900 -3.263 -1.582 1.00 94.50 101 VAL A N 1
ATOM 788 C CA . VAL A 1 101 ? 1.195 -1.829 -1.473 1.00 94.50 101 VAL A CA 1
ATOM 789 C C . VAL A 1 101 ? 2.074 -1.424 -2.654 1.00 94.50 101 VAL A C 1
ATOM 791 O O . VAL A 1 101 ? 2.944 -2.200 -3.057 1.00 94.50 101 VAL A O 1
ATOM 794 N N . LEU A 1 102 ? 1.836 -0.244 -3.224 1.00 94.00 102 LEU A N 1
ATOM 795 C CA . LEU A 1 102 ? 2.561 0.252 -4.391 1.00 94.00 102 LEU A CA 1
ATOM 796 C C . LEU A 1 102 ? 2.810 1.751 -4.257 1.00 94.00 102 LEU A C 1
ATOM 798 O O . LEU A 1 102 ? 1.860 2.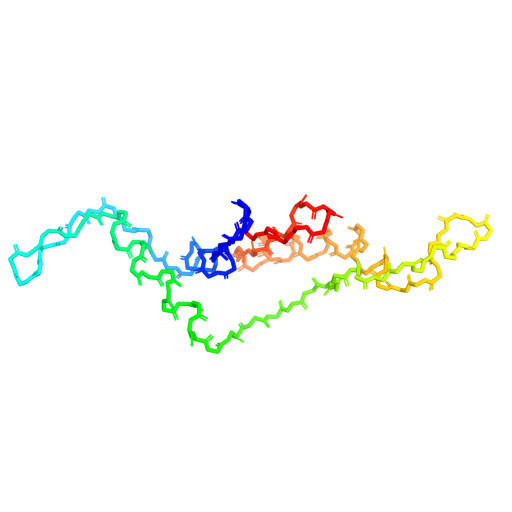507 -4.068 1.00 94.00 102 LEU A O 1
ATOM 802 N N . ASP A 1 103 ? 4.059 2.161 -4.463 1.00 92.94 103 ASP A N 1
ATOM 803 C CA . ASP A 1 103 ? 4.367 3.563 -4.719 1.00 92.94 103 ASP A CA 1
ATOM 804 C C . ASP A 1 103 ? 3.990 3.928 -6.155 1.00 92.94 103 ASP A C 1
ATOM 806 O O . ASP A 1 103 ? 4.423 3.292 -7.121 1.00 92.94 103 ASP A O 1
ATOM 810 N N . VAL A 1 104 ? 3.120 4.924 -6.282 1.00 90.62 104 VAL A N 1
ATOM 811 C CA . VAL A 1 104 ? 2.585 5.405 -7.560 1.00 90.62 104 VAL A CA 1
ATOM 812 C C . VAL A 1 104 ? 3.212 6.730 -7.989 1.00 90.62 104 VAL A C 1
ATOM 814 O O . VAL A 1 104 ? 2.920 7.198 -9.093 1.00 90.62 104 VAL A O 1
ATOM 817 N N . ASP A 1 105 ? 4.050 7.333 -7.143 1.00 89.12 105 ASP A N 1
ATOM 818 C CA . ASP A 1 105 ? 4.783 8.556 -7.454 1.00 89.12 105 ASP A CA 1
ATOM 819 C C . ASP A 1 105 ? 6.233 8.202 -7.839 1.00 89.12 105 ASP A C 1
ATOM 821 O O . ASP A 1 105 ? 6.966 7.627 -7.042 1.00 89.12 105 ASP A O 1
ATOM 825 N N . PRO A 1 106 ? 6.689 8.522 -9.064 1.00 83.06 106 PRO A N 1
ATOM 826 C CA . PRO A 1 106 ? 8.068 8.263 -9.480 1.00 83.06 106 PRO A CA 1
ATOM 827 C C . PRO A 1 106 ? 9.070 9.319 -8.966 1.00 83.06 106 PRO A C 1
ATOM 829 O O . PRO A 1 106 ? 10.213 9.354 -9.429 1.00 83.06 106 PRO A O 1
ATOM 832 N N . GLY A 1 107 ? 8.640 10.248 -8.108 1.00 84.12 107 GLY A N 1
ATOM 833 C CA . GLY A 1 107 ? 9.455 11.323 -7.554 1.00 84.12 107 GLY A CA 1
ATOM 834 C C . GLY A 1 107 ? 10.327 10.911 -6.362 1.00 84.12 107 GLY A C 1
ATOM 835 O O . GLY A 1 107 ? 10.487 9.746 -6.029 1.00 84.12 107 GLY A O 1
ATOM 836 N N . GLN A 1 108 ? 10.910 11.910 -5.689 1.00 84.00 108 GLN A N 1
ATOM 837 C CA . GLN A 1 108 ? 11.736 11.696 -4.487 1.00 84.00 108 GLN A CA 1
ATOM 838 C C . GLN A 1 108 ? 10.923 11.382 -3.221 1.00 84.00 108 GLN A C 1
ATOM 840 O O . GLN A 1 108 ? 11.487 10.999 -2.199 1.00 84.00 108 GLN A O 1
ATOM 845 N N . GLN A 1 109 ? 9.617 11.642 -3.242 1.00 88.75 109 GLN A N 1
ATOM 846 C CA . GLN A 1 109 ? 8.737 11.375 -2.108 1.00 88.75 109 GLN A CA 1
ATOM 847 C C . GLN A 1 109 ? 8.249 9.939 -2.208 1.00 88.75 109 GLN A C 1
ATOM 849 O O . GLN A 1 109 ? 7.850 9.523 -3.286 1.00 88.75 109 GLN A O 1
ATOM 854 N N . VAL A 1 110 ? 8.237 9.226 -1.085 1.00 89.56 110 VAL A N 1
ATOM 855 C CA . VAL A 1 110 ? 7.734 7.852 -1.038 1.00 89.56 110 VAL A CA 1
ATOM 856 C C . VAL A 1 110 ? 6.282 7.863 -0.582 1.00 89.56 110 VAL A C 1
ATOM 858 O O . VAL A 1 110 ? 5.972 8.388 0.495 1.00 89.56 110 VAL A O 1
ATOM 861 N N . TRP A 1 111 ? 5.407 7.253 -1.378 1.00 91.25 111 TRP A N 1
ATOM 862 C CA . TRP A 1 111 ? 3.991 7.075 -1.059 1.00 91.25 111 TRP A CA 1
ATOM 863 C C . TRP A 1 111 ? 3.636 5.584 -1.031 1.00 91.25 111 TRP A C 1
ATOM 865 O O . TRP A 1 111 ? 4.134 4.793 -1.819 1.00 91.25 111 TRP A O 1
ATOM 875 N N . SER A 1 112 ? 2.817 5.169 -0.064 1.00 90.81 112 SER A N 1
ATOM 876 C CA . SER A 1 112 ? 2.405 3.770 0.146 1.00 90.81 112 SER A CA 1
ATOM 877 C C . SER A 1 112 ? 0.892 3.666 0.209 1.00 90.81 112 SER A C 1
ATOM 879 O O . SER A 1 112 ? 0.287 4.559 0.848 1.00 90.81 112 SER A O 1
#

Organism: NCBI:txid4803

Secondary structure (DSSP, 8-state):
--TT-S-HHHHHHHHHHSPPP-S-EEETTEEEPHHHHHHHHHHHHHSSPP-----S----S----B-TTS-BS-SGGG-S-HHHHHHHHIIIIIIS----------SSS---